Protein AF-A0A2T2UMH7-F1 (afdb_monomer)

Sequence (143 aa):
FRRLAARLSLLRAYARHREEESLSDAQAQEEVAEAFEQHTAAVDDWVYDVYDSVTARTLRRWAQQLRDDGLQGLIDRHGRRSERSYESYFGAGSELRKVALYYIADHPDCTSTELLEELAQHVDEDDLPTRRTVQRFLRKMGS

Solvent-accessible surface area (backbone atoms only — not comparable to full-atom values): 8205 Å² total; per-residue (Å²): 108,72,66,45,54,38,53,51,42,54,52,47,36,32,55,49,51,19,63,77,68,70,44,54,74,68,56,25,29,43,54,43,20,51,26,46,68,68,74,64,36,80,58,64,74,70,40,57,80,72,43,92,70,56,49,33,69,54,50,52,52,48,54,50,27,38,71,76,51,35,76,67,44,52,47,70,61,64,67,74,74,67,56,75,39,71,54,61,51,57,25,94,88,25,66,59,32,52,54,52,51,56,50,36,72,79,38,78,84,64,47,47,62,58,54,48,58,55,52,52,76,78,42,56,79,90,74,49,78,52,59,69,55,44,42,53,50,52,62,66,71,76,110

Secondary structure (DSSP, 8-state):
-HHHHHHHHHHHHHHHHHHHTT--HHHHHHHHHHHHHTT-SSS-GGGTTT-S---HHHHHHHHHHHHHHHHHHTS-THHHHSS--HHHHHSTT-HHHHHHHHHHHH-TT--HHHHHHHHTTTS-GGGPPPHHHHHHHHHHH--

Foldseek 3Di:
DLQLVLLVQLLVLLVVQCVVVVDDLLVSLQVQQVCVCVVNRPGDPVSCVVDVGDHSVNNVQSVVLCVPPNSVSSDPCCCQPVPPDLCQQCNDPHPNVVQLVVVCVVVVPDALVRSQVSSCVVDPPSNGDDSVSSVVVNVVVVD

Structure (mmCIF, N/CA/C/O backbone):
data_AF-A0A2T2UMH7-F1
#
_entry.id   AF-A0A2T2UMH7-F1
#
loop_
_atom_site.group_PDB
_atom_site.id
_atom_site.type_symbol
_atom_site.label_atom_id
_atom_site.label_alt_id
_atom_site.label_comp_id
_atom_site.label_asym_id
_atom_site.label_entity_id
_atom_site.label_seq_id
_atom_site.pdbx_PDB_ins_code
_atom_site.Cartn_x
_atom_site.Cartn_y
_atom_site.Cartn_z
_atom_site.occupancy
_atom_site.B_iso_or_equiv
_atom_site.auth_seq_id
_atom_site.auth_comp_id
_atom_site.auth_asym_id
_atom_site.auth_atom_id
_atom_site.pdbx_PDB_model_num
ATOM 1 N N . PHE A 1 1 ? -8.049 -4.446 -4.783 1.00 68.25 1 PHE A N 1
ATOM 2 C CA . PHE A 1 1 ? -9.313 -4.178 -4.059 1.00 68.25 1 PHE A CA 1
ATOM 3 C C . PHE A 1 1 ? -9.362 -4.763 -2.644 1.00 68.25 1 PHE A C 1
ATOM 5 O O . PHE A 1 1 ? -9.656 -4.002 -1.734 1.00 68.25 1 PHE A O 1
ATOM 12 N N . ARG A 1 2 ? -9.005 -6.039 -2.410 1.00 81.94 2 ARG A N 1
ATOM 13 C CA . ARG A 1 2 ? -9.071 -6.688 -1.075 1.00 81.94 2 ARG A CA 1
ATOM 14 C C . ARG A 1 2 ? -8.340 -5.927 0.055 1.00 81.94 2 ARG A C 1
ATOM 16 O O . ARG A 1 2 ? -8.916 -5.715 1.111 1.00 81.94 2 ARG A O 1
ATOM 23 N N . ARG A 1 3 ? -7.135 -5.394 -0.198 1.00 84.19 3 ARG A N 1
ATOM 24 C CA . ARG A 1 3 ? -6.392 -4.539 0.760 1.00 84.19 3 ARG A CA 1
ATOM 25 C C . ARG A 1 3 ? -7.064 -3.203 1.080 1.00 84.19 3 ARG A C 1
ATOM 27 O O . ARG A 1 3 ? -7.062 -2.778 2.228 1.00 84.19 3 ARG A O 1
ATOM 34 N N . LEU A 1 4 ? -7.651 -2.547 0.077 1.00 87.25 4 LEU A N 1
ATOM 35 C CA . LEU A 1 4 ? -8.399 -1.303 0.282 1.00 87.25 4 LEU A CA 1
ATOM 36 C C . LEU A 1 4 ? -9.629 -1.561 1.160 1.00 87.25 4 LEU A C 1
ATOM 38 O O . LEU A 1 4 ? -9.872 -0.820 2.106 1.00 87.25 4 LEU A O 1
ATOM 42 N N . ALA A 1 5 ? -10.361 -2.639 0.875 1.00 88.62 5 ALA A N 1
ATOM 43 C CA . ALA A 1 5 ? -11.495 -3.052 1.688 1.00 88.62 5 ALA A CA 1
ATOM 44 C C . ALA A 1 5 ? -11.068 -3.356 3.136 1.00 88.62 5 ALA A C 1
ATOM 46 O O . ALA A 1 5 ? -11.722 -2.890 4.062 1.00 88.62 5 ALA A O 1
ATOM 47 N N . ALA A 1 6 ? -9.943 -4.055 3.338 1.00 92.12 6 ALA A N 1
ATOM 48 C CA . ALA A 1 6 ? -9.426 -4.372 4.674 1.00 92.12 6 ALA A CA 1
ATOM 49 C C . ALA A 1 6 ? -9.082 -3.103 5.471 1.00 92.12 6 ALA A C 1
ATOM 51 O O . ALA A 1 6 ? -9.485 -2.961 6.623 1.00 92.12 6 ALA A O 1
ATOM 52 N N . ARG A 1 7 ? -8.414 -2.129 4.835 1.00 94.50 7 ARG A N 1
ATOM 53 C CA . ARG A 1 7 ? -8.123 -0.816 5.444 1.00 94.50 7 ARG A CA 1
ATOM 54 C C . ARG A 1 7 ? -9.387 -0.088 5.865 1.00 94.50 7 ARG A C 1
ATOM 56 O O . ARG A 1 7 ? -9.441 0.446 6.965 1.00 94.50 7 ARG A O 1
ATOM 63 N N . LEU A 1 8 ? -10.395 -0.063 4.997 1.00 95.25 8 LEU A N 1
ATOM 64 C CA . LEU A 1 8 ? -11.672 0.576 5.304 1.00 95.25 8 LEU A CA 1
ATOM 65 C C . LEU A 1 8 ? -12.399 -0.131 6.447 1.00 95.25 8 LEU A C 1
ATOM 67 O O . LEU A 1 8 ? -12.968 0.550 7.293 1.00 95.25 8 LEU A O 1
ATOM 71 N N . SER A 1 9 ? -12.352 -1.463 6.496 1.00 96.69 9 SER A N 1
ATOM 72 C CA . SER A 1 9 ? -12.914 -2.236 7.605 1.00 96.69 9 SER A CA 1
ATOM 73 C C . SER A 1 9 ? -12.261 -1.847 8.935 1.00 96.69 9 SER A C 1
ATOM 75 O O . SER A 1 9 ? -12.956 -1.481 9.878 1.00 96.69 9 SER A O 1
ATOM 77 N N . LEU A 1 10 ? -10.926 -1.798 8.979 1.00 96.69 10 LEU A N 1
ATOM 78 C CA . LEU A 1 10 ? -10.173 -1.397 10.171 1.00 96.69 10 LEU A CA 1
ATOM 79 C C . LEU A 1 10 ? -10.425 0.056 10.578 1.00 96.69 10 LEU A C 1
ATOM 81 O O . LEU A 1 10 ? -10.605 0.342 11.757 1.00 96.69 10 LEU A O 1
ATOM 85 N N . LEU A 1 11 ? -10.486 0.981 9.617 1.00 96.50 11 LEU A N 1
ATOM 86 C CA . LEU A 1 11 ? -10.794 2.384 9.902 1.00 96.50 11 LEU A CA 1
ATOM 87 C C . LEU A 1 11 ? -12.233 2.578 10.393 1.00 96.50 11 LEU A C 1
ATOM 89 O O . LEU A 1 11 ? -12.473 3.458 11.213 1.00 96.50 11 LEU A O 1
ATOM 93 N N . ARG A 1 12 ? -13.185 1.758 9.935 1.00 96.62 12 ARG A N 1
ATOM 94 C CA . ARG A 1 12 ? -14.559 1.753 10.460 1.00 96.62 12 ARG A CA 1
ATOM 95 C C . ARG A 1 12 ? -14.622 1.183 11.870 1.00 96.62 12 ARG A C 1
ATOM 97 O O . ARG A 1 12 ? -15.283 1.780 12.711 1.00 96.62 12 ARG A O 1
ATOM 104 N N . ALA A 1 13 ? -13.921 0.078 12.129 1.00 96.12 13 ALA A N 1
ATOM 105 C CA . ALA A 1 13 ? -13.816 -0.493 13.469 1.00 96.12 13 ALA A CA 1
ATOM 106 C C . ALA A 1 13 ? -13.236 0.534 14.451 1.00 96.12 13 ALA A C 1
ATOM 108 O O . ALA A 1 13 ? -13.818 0.760 15.506 1.00 96.12 13 ALA A O 1
ATOM 109 N N . TYR A 1 14 ? -12.174 1.238 14.048 1.00 93.88 14 TYR A N 1
ATOM 110 C CA . TYR A 1 14 ? -11.610 2.350 14.815 1.00 93.88 14 TYR A CA 1
ATOM 111 C C . TYR A 1 14 ? -12.593 3.505 15.032 1.00 93.88 14 TYR A C 1
ATOM 113 O O . TYR A 1 14 ? -12.746 3.955 16.164 1.00 93.88 14 TYR A O 1
ATOM 121 N N . ALA A 1 15 ? -13.258 3.991 13.981 1.00 94.75 15 ALA A N 1
ATOM 122 C CA . ALA A 1 15 ? -14.172 5.125 14.104 1.00 94.75 15 ALA A CA 1
ATOM 123 C C . ALA A 1 15 ? -15.341 4.814 15.049 1.00 94.75 15 ALA A C 1
ATOM 125 O O . ALA A 1 15 ? -15.668 5.639 15.898 1.00 94.75 15 ALA A O 1
ATOM 126 N N . ARG A 1 16 ? -15.903 3.603 14.944 1.00 95.81 16 ARG A N 1
ATOM 127 C CA . ARG A 1 16 ? -16.962 3.123 15.832 1.00 95.81 16 ARG A CA 1
ATOM 128 C C . ARG A 1 16 ? -16.476 3.010 17.277 1.00 95.81 16 ARG A C 1
ATOM 130 O O . ARG A 1 16 ? -17.108 3.583 18.151 1.00 95.81 16 ARG A O 1
ATOM 137 N N . HIS A 1 17 ? -15.336 2.354 17.510 1.00 95.31 17 HIS A N 1
ATOM 138 C CA . HIS A 1 17 ? -14.771 2.185 18.857 1.00 95.31 17 HIS A CA 1
ATOM 139 C C . HIS A 1 17 ? -14.508 3.533 19.537 1.00 95.31 17 HIS A C 1
ATOM 141 O O . HIS A 1 17 ? -14.852 3.745 20.694 1.00 95.31 17 HIS A O 1
ATOM 147 N N . ARG A 1 18 ? -13.968 4.497 18.781 1.00 96.50 18 ARG A N 1
ATOM 148 C CA . ARG A 1 18 ? -13.755 5.865 19.263 1.00 96.50 18 ARG A CA 1
ATOM 149 C C . ARG A 1 18 ? -15.057 6.540 19.699 1.00 96.50 18 ARG A C 1
ATOM 151 O O . ARG A 1 18 ? -15.056 7.263 20.689 1.00 96.50 18 ARG A O 1
ATOM 158 N N . GLU A 1 19 ? -16.128 6.368 18.929 1.00 95.69 19 GLU A N 1
ATOM 159 C CA . GLU A 1 19 ? -17.428 6.991 19.197 1.00 95.69 19 GLU A CA 1
ATOM 160 C C . GLU A 1 19 ? -18.159 6.327 20.368 1.00 95.69 19 GLU A C 1
ATOM 162 O O . GLU A 1 19 ? -18.682 7.036 21.225 1.00 95.69 19 GLU A O 1
ATOM 167 N N . GLU A 1 20 ? -18.153 4.995 20.438 1.00 95.00 20 GLU A N 1
ATOM 168 C CA . GLU A 1 20 ? -18.809 4.217 21.499 1.00 95.00 20 GLU A CA 1
ATOM 169 C C . GLU A 1 20 ? -18.164 4.469 22.869 1.00 95.00 20 GLU A C 1
ATOM 171 O O . GLU A 1 20 ? -18.867 4.727 23.845 1.00 95.00 20 GLU A O 1
ATOM 176 N N . GLU A 1 21 ? -16.832 4.500 22.921 1.00 92.75 21 GLU A N 1
ATOM 177 C CA . GLU A 1 21 ? -16.063 4.657 24.162 1.00 92.75 21 GLU A CA 1
ATOM 178 C C . GLU A 1 21 ? -15.633 6.115 24.429 1.00 92.75 21 GLU A C 1
ATOM 180 O O . GLU A 1 21 ? -14.937 6.408 25.401 1.00 92.75 21 GLU A O 1
ATOM 185 N N . SER A 1 22 ? -16.046 7.064 23.576 1.00 94.06 22 SER A N 1
ATOM 186 C CA . SER A 1 22 ? -15.698 8.494 23.684 1.00 94.06 22 SER A CA 1
ATOM 187 C C . SER A 1 22 ? -14.186 8.760 23.817 1.00 94.06 22 SER A C 1
ATOM 189 O O . SER A 1 22 ? -13.744 9.628 24.575 1.00 94.06 22 SER A O 1
ATOM 191 N N . LEU A 1 23 ? -13.380 8.005 23.070 1.00 92.81 23 LEU A N 1
ATOM 192 C CA . LEU A 1 23 ? -11.921 8.024 23.157 1.00 92.81 23 LEU A CA 1
ATOM 193 C C . LEU A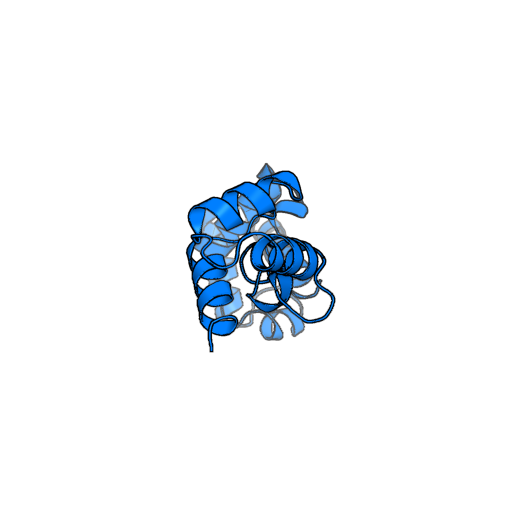 1 23 ? -11.295 9.113 22.282 1.00 92.81 23 LEU A C 1
ATOM 195 O O . LEU A 1 23 ? -11.852 9.558 21.275 1.00 92.81 23 LEU A O 1
ATOM 199 N N . SER A 1 24 ? -10.060 9.494 22.615 1.00 95.44 24 SER A N 1
ATOM 200 C CA . SER A 1 24 ? -9.222 10.224 21.663 1.00 95.44 24 SER A CA 1
ATOM 201 C C . SER A 1 24 ? -8.815 9.328 20.488 1.00 95.44 24 SER A C 1
ATOM 203 O O . SER A 1 24 ? -8.731 8.104 20.611 1.00 95.44 24 SER A O 1
ATOM 205 N N . ASP A 1 25 ? -8.474 9.941 19.350 1.00 93.75 25 ASP A N 1
ATOM 206 C CA . ASP A 1 25 ? -7.968 9.208 18.183 1.00 93.75 25 ASP A CA 1
ATOM 207 C C . ASP A 1 25 ? -6.769 8.314 18.530 1.00 93.75 25 ASP A C 1
ATOM 209 O O . ASP A 1 25 ? -6.656 7.213 18.001 1.00 93.75 25 ASP A O 1
ATOM 213 N N . ALA A 1 26 ? -5.873 8.783 19.403 1.00 94.12 26 ALA A N 1
ATOM 214 C CA . ALA A 1 26 ? -4.679 8.038 19.782 1.00 94.12 26 ALA A CA 1
ATOM 215 C C . ALA A 1 26 ? -5.019 6.779 20.591 1.00 94.12 26 ALA A C 1
ATOM 217 O O . ALA A 1 26 ? -4.497 5.717 20.265 1.00 94.12 26 ALA A O 1
ATOM 218 N N . GLN A 1 27 ? -5.914 6.896 21.576 1.00 96.50 27 GLN A N 1
ATOM 219 C CA . GLN A 1 27 ? -6.356 5.768 22.404 1.00 96.50 27 GLN A CA 1
ATOM 220 C C . GLN A 1 27 ? -7.103 4.732 21.565 1.00 96.50 27 GLN A C 1
ATOM 222 O O . GLN A 1 27 ? -6.729 3.566 21.550 1.00 96.50 27 GLN A O 1
ATOM 227 N N . ALA A 1 28 ? -8.076 5.168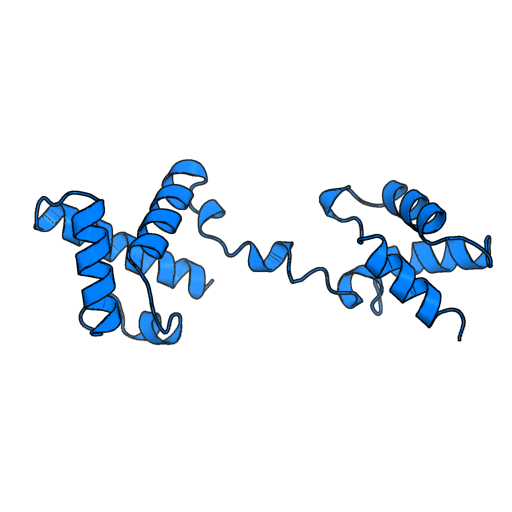 20.759 1.00 95.69 28 ALA A N 1
ATOM 228 C CA . ALA A 1 28 ? -8.835 4.253 19.913 1.00 95.69 28 ALA A CA 1
ATOM 229 C C . ALA A 1 28 ? -7.948 3.530 18.881 1.00 95.69 28 ALA A C 1
ATOM 231 O O . ALA A 1 28 ? -8.182 2.368 18.564 1.00 95.69 28 ALA A O 1
ATOM 232 N N . GLN A 1 29 ? -6.913 4.191 18.347 1.00 97.25 29 GLN A N 1
ATOM 233 C CA . GLN A 1 29 ? -5.938 3.550 17.454 1.00 97.25 29 GLN A CA 1
ATOM 234 C C . GLN A 1 29 ? -5.083 2.498 18.168 1.00 97.25 29 GLN A C 1
ATOM 236 O O . GLN A 1 29 ? -4.701 1.515 17.540 1.00 97.25 29 GLN A O 1
ATOM 241 N N . GLU A 1 30 ? -4.731 2.725 19.431 1.00 97.56 30 GLU A N 1
ATOM 242 C CA . GLU A 1 30 ? -3.936 1.795 20.234 1.00 97.56 30 GLU A CA 1
ATOM 243 C C . GLU A 1 30 ? -4.750 0.556 20.601 1.00 97.56 30 GLU A C 1
ATOM 245 O O . GLU A 1 30 ? -4.346 -0.554 20.263 1.00 97.56 30 GLU A O 1
ATOM 250 N N . GLU A 1 31 ? -5.950 0.756 21.139 1.00 97.75 31 GLU A N 1
ATOM 251 C CA . GLU A 1 31 ? -6.846 -0.329 21.543 1.00 97.75 31 GLU A CA 1
ATOM 252 C C . GLU A 1 31 ? -7.295 -1.192 20.355 1.00 97.75 31 GLU A C 1
ATOM 254 O O . GLU A 1 31 ? -7.321 -2.416 20.445 1.00 97.75 31 GLU A O 1
ATOM 259 N N . VAL A 1 32 ? -7.585 -0.592 19.196 1.00 97.50 32 VAL A N 1
ATOM 260 C CA . VAL A 1 32 ? -7.979 -1.356 17.997 1.00 97.50 32 VAL A CA 1
ATOM 261 C C . VAL A 1 32 ? -6.799 -2.112 17.393 1.00 97.50 32 VAL A C 1
ATOM 263 O O . VAL A 1 32 ? -6.988 -3.201 16.856 1.00 97.50 32 VAL A O 1
ATOM 266 N N . ALA A 1 33 ? -5.586 -1.558 17.463 1.00 97.38 33 ALA A N 1
ATOM 267 C CA . ALA A 1 33 ? -4.387 -2.267 17.027 1.00 97.38 33 ALA A CA 1
ATOM 268 C C . ALA A 1 33 ? -4.092 -3.470 17.935 1.00 97.38 33 ALA A C 1
ATOM 270 O O . ALA A 1 33 ? -3.801 -4.552 17.431 1.00 97.38 33 ALA A O 1
ATOM 271 N N . GLU A 1 34 ? -4.227 -3.300 19.251 1.00 97.69 34 GLU A N 1
ATOM 272 C CA . GLU A 1 34 ? -4.106 -4.389 20.221 1.00 97.69 34 GLU A CA 1
ATOM 273 C C . GLU A 1 34 ? -5.178 -5.464 20.000 1.00 97.69 34 GLU A C 1
ATOM 275 O O . GLU A 1 34 ? -4.855 -6.647 19.893 1.00 97.69 34 GLU A O 1
ATOM 280 N N . ALA A 1 35 ? -6.440 -5.065 19.835 1.00 96.94 35 ALA A N 1
ATOM 281 C CA . ALA A 1 35 ? -7.524 -5.991 19.529 1.00 96.94 35 ALA A CA 1
ATOM 282 C C . ALA A 1 35 ? -7.301 -6.716 18.190 1.00 96.94 35 ALA A C 1
ATOM 284 O O . ALA A 1 35 ? -7.668 -7.880 18.035 1.00 96.94 35 ALA A O 1
ATOM 285 N N . PHE A 1 36 ? -6.687 -6.063 17.200 1.00 97.44 36 PHE A N 1
ATOM 286 C CA . PHE A 1 36 ? -6.370 -6.709 15.929 1.00 97.44 36 PHE A CA 1
ATOM 287 C C . PHE A 1 36 ? -5.291 -7.780 16.105 1.00 97.44 36 PHE A C 1
ATOM 289 O O . PHE A 1 36 ? -5.483 -8.903 15.653 1.00 97.44 36 PHE A O 1
ATOM 296 N N . GLU A 1 37 ? -4.212 -7.477 16.826 1.00 96.06 37 GLU A N 1
ATOM 297 C CA . GLU A 1 37 ? -3.164 -8.454 17.156 1.00 96.06 37 GLU A CA 1
ATOM 298 C C . GLU A 1 37 ? -3.724 -9.662 17.930 1.00 96.06 37 GLU A C 1
ATOM 300 O O . GLU A 1 37 ? -3.296 -10.796 17.732 1.00 96.06 37 GLU A O 1
ATOM 305 N N . GLN A 1 38 ? -4.730 -9.439 18.779 1.00 96.31 38 GLN A N 1
ATOM 306 C CA . GLN A 1 38 ? -5.402 -10.488 19.553 1.00 96.31 38 GLN A CA 1
ATOM 307 C C . GLN A 1 38 ? -6.535 -11.198 18.794 1.00 96.31 38 GLN A C 1
ATOM 309 O O . GLN A 1 38 ? -7.189 -12.069 19.364 1.00 96.31 38 GLN A O 1
ATOM 314 N N . HIS A 1 39 ? -6.787 -10.847 17.528 1.00 96.00 39 HIS A N 1
ATOM 315 C CA . HIS A 1 39 ? -7.905 -11.363 16.727 1.00 96.00 39 HIS A CA 1
ATOM 316 C C . HIS A 1 39 ? -9.297 -11.117 17.355 1.00 96.00 39 HIS A C 1
ATOM 318 O O . HIS A 1 39 ? -10.240 -11.875 17.143 1.00 96.00 39 HIS A O 1
ATOM 324 N N . THR A 1 40 ? -9.434 -10.043 18.134 1.00 96.38 40 THR A N 1
ATOM 325 C CA . THR A 1 40 ? -10.682 -9.618 18.793 1.00 96.38 40 THR A CA 1
ATOM 326 C C . THR A 1 40 ? -11.230 -8.298 18.251 1.00 96.38 40 THR A C 1
ATOM 328 O O . THR A 1 40 ? -12.320 -7.875 18.641 1.00 96.38 40 THR A O 1
ATOM 331 N N . ALA A 1 41 ? -10.505 -7.632 17.346 1.00 95.44 41 ALA A N 1
ATOM 332 C CA . ALA A 1 41 ? -10.990 -6.431 16.677 1.00 95.44 41 ALA A CA 1
ATOM 333 C C . ALA A 1 41 ? -12.307 -6.705 15.945 1.00 95.44 41 ALA A C 1
ATOM 335 O O . ALA A 1 41 ? -12.491 -7.734 15.303 1.00 95.44 41 ALA A O 1
ATOM 336 N N . ALA A 1 42 ? -13.216 -5.734 15.993 1.00 95.94 42 ALA A N 1
ATOM 337 C CA . ALA A 1 42 ? -14.546 -5.865 15.415 1.00 95.94 42 ALA A CA 1
ATOM 338 C C . ALA A 1 42 ? -14.540 -5.663 13.881 1.00 95.94 42 ALA A C 1
ATOM 340 O O . ALA A 1 42 ? -15.105 -4.694 13.361 1.00 95.94 42 ALA A O 1
ATOM 341 N N . VAL A 1 43 ? -13.872 -6.579 13.179 1.00 96.44 43 VAL A N 1
ATOM 342 C CA . VAL A 1 43 ? -13.747 -6.705 11.721 1.00 96.44 43 VAL A CA 1
ATOM 343 C C . VAL A 1 43 ? -14.068 -8.142 11.297 1.00 96.44 43 VAL A C 1
ATOM 345 O O . VAL A 1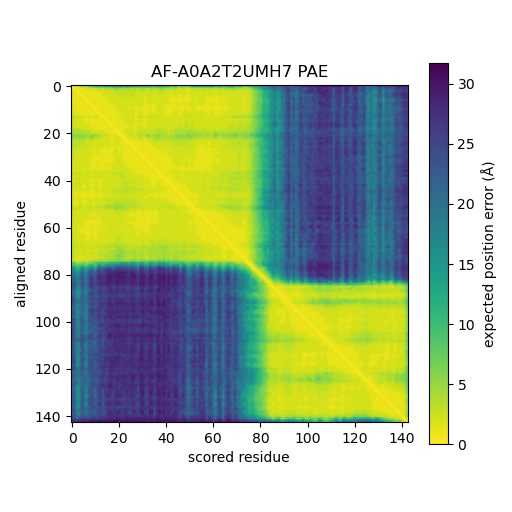 43 ? -14.038 -9.051 12.117 1.00 96.44 43 VAL A O 1
ATOM 348 N N . ASP A 1 44 ? -14.367 -8.358 10.018 1.00 95.06 44 ASP A N 1
ATOM 349 C CA . ASP A 1 44 ? -14.578 -9.712 9.494 1.00 95.06 44 ASP A CA 1
ATOM 350 C C . ASP A 1 44 ? -13.270 -10.530 9.459 1.00 95.06 44 ASP A C 1
ATOM 352 O O . ASP A 1 44 ? -12.204 -9.986 9.154 1.00 95.06 44 ASP A O 1
ATOM 356 N N . ASP A 1 45 ? -13.370 -11.856 9.617 1.00 93.44 45 ASP A N 1
ATOM 357 C CA . ASP A 1 45 ? -12.222 -12.779 9.666 1.00 93.44 45 ASP A CA 1
ATOM 358 C C . ASP A 1 45 ? -11.269 -12.658 8.466 1.00 93.44 45 ASP A C 1
ATOM 360 O O . ASP A 1 45 ? -10.048 -12.721 8.608 1.00 93.44 45 ASP A O 1
ATOM 364 N N . TRP A 1 46 ? -11.811 -12.417 7.268 1.00 93.56 46 TRP A N 1
ATOM 365 C CA . TRP A 1 46 ? -11.008 -12.306 6.046 1.00 93.56 46 TRP A CA 1
ATOM 366 C C . TRP A 1 46 ? -10.009 -11.141 6.084 1.00 93.56 46 TRP A C 1
ATOM 368 O O . TRP A 1 46 ? -9.101 -11.098 5.252 1.00 93.56 46 TRP A O 1
ATOM 378 N N . VAL A 1 47 ? -10.181 -10.170 6.988 1.00 92.44 47 VAL A N 1
ATOM 379 C CA . VAL A 1 47 ? -9.252 -9.047 7.172 1.00 92.44 47 VAL A CA 1
ATOM 380 C C . VAL A 1 47 ? -7.921 -9.537 7.750 1.00 92.44 47 VAL A C 1
ATOM 382 O O . VAL A 1 47 ? -6.875 -9.032 7.331 1.00 92.44 47 VAL A O 1
ATOM 385 N N . TYR A 1 48 ? -7.941 -10.556 8.615 1.00 92.44 48 TYR A N 1
ATOM 386 C CA . TYR A 1 48 ? -6.736 -11.199 9.149 1.00 92.44 48 TYR A CA 1
ATOM 387 C C . TYR A 1 48 ? -5.955 -11.954 8.063 1.00 92.44 48 TYR A C 1
ATOM 389 O O . TYR A 1 48 ? -4.731 -11.964 8.093 1.00 92.44 48 TYR A O 1
ATOM 397 N N . ASP A 1 49 ? -6.622 -12.462 7.016 1.00 90.75 49 ASP A N 1
ATOM 398 C CA . ASP A 1 49 ? -5.936 -13.044 5.844 1.00 90.75 49 ASP A CA 1
ATOM 399 C C . ASP A 1 49 ? -5.153 -12.002 5.017 1.00 90.75 49 ASP A C 1
ATOM 401 O O . ASP A 1 49 ? -4.383 -12.347 4.117 1.00 90.75 49 ASP A O 1
ATOM 405 N N . VAL A 1 50 ? -5.434 -10.708 5.211 1.00 88.69 50 VAL A N 1
ATOM 406 C CA . VAL A 1 50 ? -4.874 -9.617 4.397 1.00 88.69 50 VAL A CA 1
ATOM 407 C C . VAL A 1 50 ? -3.705 -8.926 5.091 1.00 88.69 50 VAL A C 1
ATOM 409 O O . VAL A 1 50 ? -2.787 -8.464 4.403 1.00 88.69 50 VAL A O 1
ATOM 412 N N . TYR A 1 51 ? -3.754 -8.820 6.417 1.00 84.81 51 TYR A N 1
ATOM 413 C CA . TYR A 1 51 ? -2.713 -8.215 7.236 1.00 84.81 51 TYR A CA 1
ATOM 414 C C . TYR A 1 51 ? -2.408 -9.107 8.431 1.00 84.81 51 TYR A C 1
ATOM 416 O O . TYR A 1 51 ? -3.265 -9.280 9.288 1.00 84.81 51 TYR A O 1
ATOM 424 N N . ASP A 1 52 ? -1.157 -9.556 8.522 1.00 86.81 52 ASP A N 1
ATOM 425 C CA . ASP A 1 52 ? -0.680 -10.331 9.672 1.00 86.81 52 ASP A CA 1
ATOM 426 C C . ASP A 1 52 ? -0.566 -9.472 10.942 1.00 86.81 52 ASP A C 1
ATOM 428 O O . ASP A 1 52 ? -0.651 -9.985 12.047 1.00 86.81 52 ASP A O 1
ATOM 432 N N . SER A 1 53 ? -0.342 -8.160 10.797 1.00 89.44 53 SER A N 1
ATOM 433 C CA . SER A 1 53 ? -0.310 -7.216 11.920 1.00 89.44 53 SER A CA 1
ATOM 434 C C . SER A 1 53 ? -0.665 -5.796 11.485 1.00 89.44 53 SER A C 1
ATOM 436 O O . SER A 1 53 ? -0.390 -5.359 10.357 1.00 89.44 53 SER A O 1
ATOM 438 N N . VAL A 1 54 ? -1.268 -5.038 12.403 1.00 93.25 54 VAL A N 1
ATOM 439 C CA . VAL A 1 54 ? -1.620 -3.629 12.205 1.00 93.25 54 VAL A CA 1
ATOM 440 C C . VAL A 1 54 ? -1.328 -2.851 13.481 1.00 93.25 54 VAL A C 1
ATOM 442 O O . VAL A 1 54 ? -1.953 -3.056 14.508 1.00 93.25 54 VAL A O 1
ATOM 445 N N . THR A 1 55 ? -0.395 -1.902 13.400 1.00 95.88 55 THR A N 1
ATOM 446 C CA . THR A 1 55 ? -0.033 -1.042 14.538 1.00 95.88 55 THR A CA 1
ATOM 447 C C . THR A 1 55 ? -0.905 0.215 14.616 1.00 95.88 55 THR A C 1
ATOM 449 O O . THR A 1 55 ? -1.401 0.705 13.596 1.00 95.88 55 THR A O 1
ATOM 452 N N . ALA A 1 56 ? -0.969 0.842 15.794 1.00 95.19 56 ALA A N 1
ATOM 453 C CA . ALA A 1 56 ? -1.604 2.151 15.980 1.00 95.19 56 ALA A CA 1
ATOM 454 C C . ALA A 1 56 ? -1.028 3.223 15.033 1.00 95.19 56 ALA A C 1
ATOM 456 O O . ALA A 1 56 ? -1.753 4.037 14.458 1.00 95.19 56 ALA A O 1
ATOM 457 N N . ARG A 1 57 ? 0.292 3.188 14.787 1.00 93.75 57 ARG A N 1
ATOM 458 C CA . ARG A 1 57 ? 0.964 4.067 13.815 1.00 93.75 57 ARG A CA 1
ATOM 459 C C . ARG A 1 57 ? 0.444 3.839 12.394 1.00 93.75 57 ARG A C 1
ATOM 461 O O . ARG A 1 57 ? 0.276 4.803 11.644 1.00 93.75 57 ARG A O 1
ATOM 468 N N . THR A 1 58 ? 0.200 2.585 12.017 1.00 92.94 58 THR A N 1
ATOM 469 C CA . THR A 1 58 ? -0.380 2.226 10.718 1.00 92.94 58 THR A CA 1
ATOM 470 C C . THR A 1 58 ? -1.796 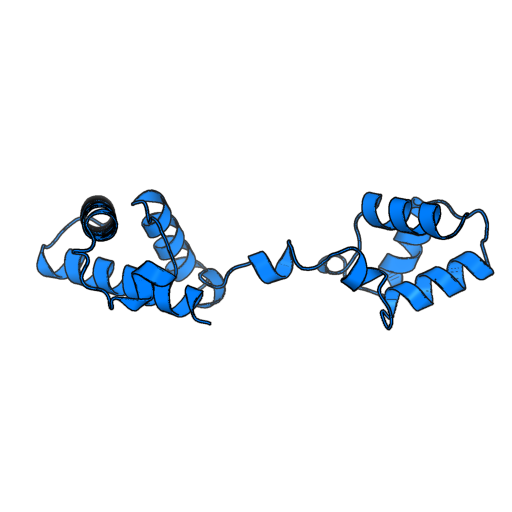2.782 10.579 1.00 92.94 58 THR A C 1
ATOM 472 O O . THR A 1 58 ? -2.077 3.442 9.576 1.00 92.94 58 THR A O 1
ATOM 475 N N . LEU A 1 59 ? -2.647 2.593 11.593 1.00 96.12 59 LEU A N 1
ATOM 476 C CA . LEU A 1 59 ? -4.011 3.131 11.617 1.00 96.12 59 LEU A CA 1
ATOM 477 C C . LEU A 1 59 ? -4.013 4.658 11.526 1.00 96.12 59 LEU A C 1
ATOM 479 O O . LEU A 1 59 ? -4.718 5.218 10.690 1.00 96.12 59 LEU A O 1
ATOM 483 N N . ARG A 1 60 ? -3.152 5.335 12.296 1.00 95.12 60 ARG A N 1
ATOM 484 C CA . ARG A 1 60 ? -2.995 6.796 12.245 1.00 95.12 60 ARG A CA 1
ATOM 485 C C . ARG A 1 60 ? -2.643 7.286 10.848 1.00 95.12 60 ARG A C 1
ATOM 487 O O . ARG A 1 60 ? -3.242 8.241 10.357 1.00 95.12 60 ARG A O 1
ATOM 494 N N . ARG A 1 61 ? -1.676 6.629 10.201 1.00 93.94 61 ARG A N 1
ATOM 495 C CA . ARG A 1 61 ? -1.263 6.964 8.834 1.00 93.94 61 ARG A CA 1
ATOM 496 C C . ARG A 1 61 ? -2.424 6.803 7.856 1.00 93.94 61 ARG A C 1
ATOM 498 O O . ARG A 1 61 ? -2.639 7.694 7.045 1.00 93.94 61 ARG A O 1
ATOM 505 N N . TRP A 1 62 ? -3.157 5.694 7.919 1.00 94.56 62 TRP A N 1
ATOM 506 C CA . TRP A 1 62 ? -4.296 5.458 7.029 1.00 94.56 62 TRP A CA 1
ATOM 507 C C . TRP A 1 62 ? -5.442 6.440 7.279 1.00 94.56 62 TRP A C 1
ATOM 509 O O . TRP A 1 62 ? -5.988 6.980 6.324 1.00 94.56 62 TRP A O 1
ATOM 519 N N . ALA A 1 63 ? -5.762 6.741 8.538 1.00 94.81 63 ALA A N 1
ATOM 520 C CA . ALA A 1 63 ? -6.770 7.740 8.880 1.00 94.81 63 ALA A CA 1
ATOM 521 C C . ALA A 1 63 ? -6.396 9.126 8.330 1.00 94.81 63 ALA A C 1
ATOM 523 O O . ALA A 1 63 ? -7.243 9.810 7.762 1.00 94.81 63 ALA A O 1
ATOM 524 N N . GLN A 1 64 ? -5.120 9.515 8.438 1.00 93.38 64 GLN A N 1
ATOM 525 C CA . GLN A 1 64 ? -4.622 10.761 7.859 1.00 93.38 64 GLN A CA 1
ATOM 526 C C . GLN A 1 64 ? -4.725 10.761 6.327 1.00 93.38 64 GLN A C 1
ATOM 528 O O . GLN A 1 64 ? -5.277 11.694 5.761 1.00 93.38 64 GLN A O 1
ATOM 533 N N . GLN A 1 65 ? -4.291 9.687 5.661 1.00 91.44 65 GLN A N 1
ATOM 534 C CA . GLN A 1 65 ? -4.403 9.545 4.203 1.00 91.44 65 GLN A CA 1
ATOM 535 C C . GLN A 1 65 ? -5.850 9.627 3.709 1.00 91.44 65 GLN A C 1
ATOM 537 O O . GLN A 1 65 ? -6.109 10.231 2.675 1.00 91.44 65 GLN A O 1
ATOM 542 N N . LEU A 1 66 ? -6.794 9.033 4.443 1.00 93.00 66 LEU A N 1
ATOM 543 C CA . LEU A 1 66 ? -8.214 9.120 4.111 1.00 93.00 66 LEU A CA 1
ATOM 544 C C . LEU A 1 66 ? -8.752 10.549 4.261 1.00 93.00 66 LEU A C 1
ATOM 546 O O . LEU A 1 66 ? -9.598 10.957 3.471 1.00 93.00 66 LEU A O 1
ATOM 550 N N . ARG A 1 67 ? -8.286 11.305 5.263 1.00 92.19 67 ARG A N 1
ATOM 551 C CA . ARG A 1 67 ? -8.684 12.707 5.454 1.00 92.19 67 ARG A CA 1
ATOM 552 C C . ARG A 1 67 ? -8.120 13.626 4.376 1.00 92.19 67 ARG A C 1
ATOM 554 O O . ARG A 1 67 ? -8.853 14.481 3.894 1.00 92.19 67 ARG A O 1
ATOM 561 N N . ASP A 1 68 ? -6.854 13.439 4.017 1.00 91.44 68 ASP A N 1
ATOM 562 C CA . ASP A 1 68 ? -6.147 14.334 3.097 1.00 91.44 68 ASP A CA 1
ATOM 563 C C . ASP A 1 68 ? -6.515 14.057 1.634 1.00 91.44 68 ASP A C 1
ATOM 565 O O . ASP A 1 68 ? -6.823 14.977 0.880 1.00 91.44 68 ASP A O 1
ATOM 569 N N . ASP A 1 69 ? -6.538 12.779 1.247 1.00 85.50 69 ASP A N 1
ATOM 570 C CA . ASP A 1 69 ? -6.621 12.350 -0.156 1.00 85.50 69 ASP A CA 1
ATOM 571 C C . ASP A 1 69 ? -7.911 11.552 -0.457 1.00 85.50 69 ASP A C 1
ATOM 573 O O . ASP A 1 69 ? -8.075 10.969 -1.536 1.00 85.50 69 ASP A O 1
ATOM 577 N N . GLY A 1 70 ? -8.827 11.434 0.510 1.00 89.50 70 GLY A N 1
ATOM 578 C CA . GLY A 1 70 ? -10.017 10.595 0.382 1.00 89.50 70 GLY A CA 1
ATOM 579 C C . GLY A 1 70 ? -9.679 9.113 0.170 1.00 89.50 70 GLY A C 1
ATOM 580 O O . GLY A 1 70 ? -8.643 8.597 0.594 1.00 89.50 70 GLY A O 1
ATOM 581 N N . LEU A 1 71 ? -10.561 8.387 -0.526 1.00 86.88 71 LEU A N 1
ATOM 582 C CA . LEU A 1 71 ? -10.352 6.960 -0.814 1.00 86.88 71 LEU A CA 1
ATOM 583 C C . LEU A 1 71 ? -9.079 6.694 -1.633 1.00 86.88 71 LEU A C 1
ATOM 585 O O . LEU A 1 71 ? -8.499 5.615 -1.509 1.00 86.88 71 LEU A O 1
ATOM 589 N N . GLN A 1 72 ? -8.628 7.660 -2.441 1.00 81.81 72 GLN A N 1
ATOM 590 C CA . GLN A 1 72 ? -7.412 7.520 -3.243 1.00 81.81 72 GLN A CA 1
ATOM 591 C C . GLN A 1 72 ? -6.158 7.406 -2.366 1.00 81.81 72 GLN A C 1
ATOM 593 O O . GLN A 1 72 ? -5.263 6.626 -2.695 1.00 81.81 72 GLN A O 1
ATOM 598 N N . GLY A 1 73 ? -6.124 8.083 -1.213 1.00 83.06 73 GLY A N 1
ATOM 599 C CA . GLY A 1 73 ? -5.017 8.003 -0.252 1.00 83.06 73 GLY A CA 1
ATOM 600 C C . GLY A 1 73 ? -4.798 6.616 0.344 1.00 83.06 73 GLY A C 1
ATOM 601 O O . GLY A 1 73 ? -3.673 6.263 0.701 1.00 83.06 73 GLY A O 1
ATOM 602 N N . LEU A 1 74 ? -5.863 5.814 0.426 1.00 84.19 74 LEU A N 1
ATOM 603 C CA . LEU A 1 74 ? -5.837 4.460 0.983 1.00 84.19 74 LEU A CA 1
ATOM 604 C C . LEU A 1 74 ? -5.458 3.384 -0.031 1.00 84.19 74 LEU A C 1
ATOM 606 O O . LEU A 1 74 ? -5.225 2.232 0.353 1.00 84.19 74 LEU A O 1
ATOM 610 N N . ILE A 1 75 ? -5.416 3.718 -1.319 1.00 81.50 75 ILE A N 1
ATOM 611 C CA . ILE A 1 75 ? -4.980 2.785 -2.350 1.00 81.50 75 ILE A CA 1
ATOM 612 C C . ILE A 1 75 ? -3.478 2.561 -2.183 1.00 81.50 75 ILE A C 1
ATOM 614 O O . ILE A 1 75 ? -2.694 3.493 -2.000 1.00 81.50 75 ILE A O 1
ATOM 618 N N . ASP A 1 76 ? -3.061 1.295 -2.239 1.00 67.00 76 ASP A N 1
ATOM 619 C CA . ASP A 1 76 ? -1.645 0.959 -2.281 1.00 67.00 76 ASP A CA 1
ATOM 620 C C . ASP A 1 76 ? -0.980 1.652 -3.472 1.00 67.00 76 ASP A C 1
ATOM 622 O O . ASP A 1 76 ? -1.098 1.213 -4.614 1.00 67.00 76 ASP A O 1
ATOM 626 N N . ARG A 1 77 ? -0.176 2.684 -3.194 1.00 58.91 77 ARG A N 1
ATOM 627 C CA . ARG A 1 77 ? 0.768 3.242 -4.177 1.00 58.91 77 ARG A CA 1
ATOM 628 C C . ARG A 1 77 ? 1.844 2.231 -4.589 1.00 58.91 77 ARG A C 1
ATOM 630 O O . ARG A 1 77 ? 2.639 2.515 -5.481 1.00 58.91 77 ARG A O 1
ATOM 637 N N . HIS A 1 78 ? 1.851 1.041 -3.986 1.00 44.47 78 HIS A N 1
ATOM 638 C CA . HIS A 1 78 ? 2.649 -0.101 -4.421 1.00 44.47 78 HIS A CA 1
ATOM 639 C C . HIS A 1 78 ? 2.352 -0.548 -5.869 1.00 44.47 78 HIS A C 1
ATOM 641 O O . HIS A 1 78 ? 3.179 -1.236 -6.449 1.00 44.47 78 HIS A O 1
ATOM 647 N N . GLY A 1 79 ? 1.278 -0.071 -6.510 1.00 40.38 79 GLY A N 1
ATOM 648 C CA . GLY A 1 79 ? 1.108 -0.189 -7.969 1.00 40.38 79 GLY A CA 1
ATOM 649 C C . GLY A 1 79 ? 1.842 0.874 -8.808 1.00 40.38 79 GLY A C 1
ATOM 650 O O . GLY A 1 79 ? 2.064 0.669 -9.989 1.00 40.38 79 GLY A O 1
ATOM 651 N N . ARG A 1 80 ? 2.264 2.014 -8.237 1.00 44.34 80 ARG A N 1
ATOM 652 C CA . ARG A 1 80 ? 2.941 3.090 -9.000 1.00 44.34 80 ARG A CA 1
ATOM 653 C C . ARG A 1 80 ? 4.461 3.118 -8.853 1.00 44.34 80 ARG A C 1
ATOM 655 O O . ARG A 1 80 ? 5.131 3.651 -9.725 1.00 44.34 80 ARG A O 1
ATOM 662 N N . ARG A 1 81 ? 5.031 2.533 -7.790 1.00 42.31 81 ARG A N 1
ATOM 663 C CA . ARG A 1 81 ? 6.498 2.540 -7.578 1.00 42.31 81 ARG A CA 1
ATOM 664 C C . ARG A 1 81 ? 7.183 1.174 -7.657 1.00 42.31 81 ARG A C 1
ATOM 666 O O . ARG A 1 81 ? 8.383 1.150 -7.902 1.00 42.31 81 ARG A O 1
ATOM 673 N N . SER A 1 82 ? 6.465 0.055 -7.492 1.00 40.50 82 SER A N 1
ATOM 674 C CA . SER A 1 82 ? 7.049 -1.294 -7.655 1.00 40.50 82 SER A CA 1
ATOM 675 C C . SER A 1 82 ? 6.634 -2.043 -8.922 1.00 40.50 82 SER A C 1
ATOM 677 O O . SER A 1 82 ? 7.200 -3.097 -9.186 1.00 40.50 82 SER A O 1
ATOM 679 N N . GLU A 1 83 ? 5.729 -1.501 -9.743 1.00 43.94 83 GLU A N 1
ATOM 680 C CA . GLU A 1 83 ? 5.346 -2.132 -11.019 1.00 43.94 83 GLU A CA 1
ATOM 681 C C . GLU A 1 83 ? 5.986 -1.512 -12.254 1.00 43.94 83 GLU A C 1
ATOM 683 O O . GLU A 1 83 ? 5.844 -2.071 -13.339 1.00 43.94 83 GLU A O 1
ATOM 688 N N . ARG A 1 84 ? 6.808 -0.463 -12.120 1.00 54.94 84 ARG A N 1
ATOM 689 C CA . ARG A 1 84 ? 7.707 -0.114 -13.224 1.00 54.94 84 ARG A CA 1
ATOM 690 C C . ARG A 1 84 ? 8.975 -0.948 -13.184 1.00 54.94 84 ARG A C 1
ATOM 692 O O . ARG A 1 84 ? 10.087 -0.489 -12.920 1.00 54.94 84 ARG A O 1
ATOM 699 N N . SER A 1 85 ? 8.757 -2.245 -13.371 1.00 68.75 85 SER A N 1
ATOM 700 C CA . SER A 1 85 ? 9.811 -3.226 -13.556 1.00 68.75 85 SER A CA 1
ATOM 701 C C . SER A 1 85 ? 10.555 -2.928 -14.859 1.00 68.75 85 SER A C 1
ATOM 703 O O . SER A 1 85 ? 10.038 -2.260 -15.755 1.00 68.75 85 SER A O 1
ATOM 705 N N . TYR A 1 86 ? 11.768 -3.458 -15.002 1.00 80.38 86 TYR A N 1
ATOM 706 C CA . TYR A 1 86 ? 12.462 -3.446 -16.293 1.00 80.38 86 TYR A CA 1
ATOM 707 C C . TYR A 1 86 ? 11.554 -3.944 -17.437 1.00 80.38 86 TYR A C 1
ATOM 709 O O . TYR A 1 86 ? 11.636 -3.419 -18.540 1.00 80.38 86 TYR A O 1
ATOM 717 N N . GLU A 1 87 ? 10.657 -4.896 -17.155 1.00 79.75 87 GLU A N 1
ATOM 718 C CA . GLU A 1 87 ? 9.714 -5.450 -18.129 1.00 79.75 87 GLU A CA 1
ATOM 719 C C . GLU A 1 87 ? 8.637 -4.442 -18.562 1.00 79.75 87 GLU A C 1
ATOM 721 O O . GLU A 1 87 ? 8.244 -4.429 -19.718 1.00 79.75 87 GLU A O 1
ATOM 726 N N . SER A 1 88 ? 8.203 -3.529 -17.692 1.00 79.69 88 SER A N 1
ATOM 727 C CA . SER A 1 88 ? 7.255 -2.477 -18.101 1.00 79.69 88 SER A CA 1
ATOM 728 C C . SER A 1 88 ? 7.859 -1.509 -19.134 1.00 79.69 88 SER A C 1
ATOM 730 O O . SER A 1 88 ? 7.210 -1.137 -20.110 1.00 79.69 88 SER A O 1
ATOM 732 N N . TYR A 1 89 ? 9.137 -1.153 -18.962 1.00 85.56 89 TYR A N 1
ATOM 733 C CA . TYR A 1 89 ? 9.842 -0.216 -19.841 1.00 85.56 89 TYR A CA 1
ATOM 734 C C . TYR A 1 89 ? 10.406 -0.879 -21.095 1.00 85.56 89 TYR A C 1
ATOM 736 O O . TYR A 1 89 ? 10.449 -0.274 -22.158 1.00 85.56 89 TYR A O 1
ATOM 744 N N . PHE A 1 90 ? 10.892 -2.111 -20.958 1.00 90.00 90 PHE A N 1
ATOM 745 C CA . PHE A 1 90 ? 11.707 -2.770 -21.976 1.00 90.00 90 PHE A CA 1
ATOM 746 C C . PHE A 1 90 ? 11.291 -4.217 -22.248 1.00 90.00 90 PHE A C 1
ATOM 748 O O . PHE A 1 90 ? 12.021 -4.969 -22.900 1.00 90.00 90 PHE A O 1
ATOM 755 N N . GLY A 1 91 ? 10.127 -4.629 -21.758 1.00 84.00 91 GLY A N 1
ATOM 756 C CA . GLY A 1 91 ? 9.569 -5.947 -22.010 1.00 84.00 91 GLY A CA 1
ATOM 757 C C . GLY A 1 91 ? 9.048 -6.132 -23.425 1.00 84.00 91 GLY A C 1
ATOM 758 O O . GLY A 1 91 ? 9.067 -5.217 -24.257 1.00 84.00 91 GLY A O 1
ATOM 759 N N . ALA A 1 92 ? 8.604 -7.351 -23.713 1.00 78.25 92 ALA A N 1
ATOM 760 C CA . ALA A 1 92 ? 8.001 -7.668 -25.002 1.00 78.25 92 ALA A CA 1
ATOM 761 C C . ALA A 1 92 ? 6.720 -6.835 -25.208 1.00 78.25 92 ALA A C 1
ATOM 763 O O . ALA A 1 92 ? 5.801 -6.887 -24.397 1.00 78.25 92 ALA A O 1
ATOM 764 N N . GLY A 1 93 ? 6.672 -6.055 -26.291 1.00 74.06 93 GLY A N 1
ATOM 765 C CA . GLY A 1 93 ? 5.526 -5.199 -26.622 1.00 74.06 93 GLY A CA 1
ATOM 766 C C . GLY A 1 93 ? 5.538 -3.801 -25.996 1.00 74.06 93 GLY A C 1
ATOM 767 O O . GLY A 1 93 ? 4.616 -3.038 -26.259 1.00 74.06 93 GLY A O 1
ATOM 768 N N . SER A 1 94 ? 6.565 -3.430 -25.223 1.00 82.81 94 SER A N 1
ATOM 769 C CA . SER A 1 94 ? 6.678 -2.062 -24.702 1.00 82.81 94 SER A CA 1
ATOM 770 C C . SER A 1 94 ? 7.021 -1.060 -25.813 1.00 82.81 94 SER A C 1
ATOM 772 O O . SER A 1 94 ? 7.983 -1.261 -26.559 1.00 82.81 94 SER A O 1
ATOM 774 N N . GLU A 1 95 ? 6.263 0.035 -25.910 1.00 82.69 95 GLU A N 1
ATOM 775 C CA . GLU A 1 95 ? 6.521 1.110 -26.881 1.00 82.69 95 GLU A CA 1
ATOM 776 C C . GLU A 1 95 ? 7.855 1.814 -26.608 1.00 82.69 95 GLU A C 1
ATOM 778 O O . GLU A 1 95 ? 8.625 2.054 -27.536 1.00 82.69 95 GLU A O 1
ATOM 783 N N . LEU A 1 96 ? 8.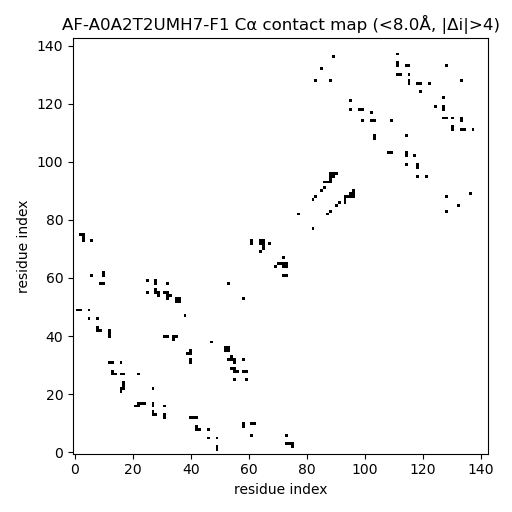204 2.024 -25.333 1.00 87.31 96 LEU A N 1
ATOM 784 C CA . LEU A 1 96 ? 9.504 2.581 -24.940 1.00 87.31 96 LEU A CA 1
ATOM 785 C C . LEU A 1 96 ? 10.672 1.705 -25.401 1.00 87.31 96 LEU A C 1
ATOM 787 O O . LEU A 1 96 ? 11.719 2.222 -25.790 1.00 87.31 96 LEU A O 1
ATOM 791 N N . ARG A 1 97 ? 10.494 0.377 -25.429 1.00 91.94 97 ARG A N 1
ATOM 792 C CA . ARG A 1 97 ? 11.491 -0.529 -26.013 1.00 91.94 97 ARG A CA 1
ATOM 793 C C . ARG A 1 97 ? 11.682 -0.261 -27.498 1.00 91.94 97 ARG A C 1
ATOM 795 O O . ARG A 1 97 ? 12.818 -0.274 -27.955 1.00 91.94 97 ARG A O 1
ATOM 802 N N . LYS A 1 98 ? 10.601 -0.052 -28.253 1.00 88.94 98 LYS A N 1
ATOM 803 C CA . LYS A 1 98 ? 10.690 0.215 -29.695 1.00 88.94 98 LYS A CA 1
ATOM 804 C C . LYS A 1 98 ? 11.440 1.515 -29.944 1.00 88.94 98 LYS A C 1
ATOM 806 O O . LYS A 1 98 ? 12.406 1.493 -30.697 1.00 88.94 98 LYS A O 1
ATOM 811 N N . VAL A 1 99 ? 11.055 2.592 -29.256 1.00 93.06 99 VAL A N 1
ATOM 812 C CA . VAL A 1 99 ? 11.742 3.894 -29.322 1.00 93.06 99 VAL A CA 1
ATOM 813 C C . VAL A 1 99 ? 13.232 3.728 -29.020 1.00 93.06 99 VAL A C 1
ATOM 815 O O . VAL A 1 99 ? 14.070 4.118 -29.828 1.00 93.06 99 VAL A O 1
ATOM 818 N N . ALA A 1 100 ? 13.571 3.053 -27.917 1.00 92.50 100 ALA A N 1
ATOM 819 C CA . ALA A 1 100 ? 14.960 2.824 -27.538 1.00 92.50 100 ALA A CA 1
ATOM 820 C C . ALA A 1 100 ? 15.746 2.022 -28.588 1.00 92.50 100 ALA A C 1
ATOM 822 O O . ALA A 1 100 ? 16.894 2.346 -28.872 1.00 92.50 100 ALA A O 1
ATOM 823 N N . LEU A 1 101 ? 15.146 0.982 -29.175 1.00 93.25 101 LEU A N 1
ATOM 824 C CA . LEU A 1 101 ? 15.794 0.174 -30.210 1.00 93.25 101 LEU A CA 1
ATOM 825 C C . LEU A 1 101 ? 16.004 0.952 -31.512 1.00 93.25 101 LEU A C 1
ATOM 827 O O . LEU A 1 101 ? 17.063 0.814 -32.116 1.00 93.25 101 LEU A O 1
ATOM 831 N N . TYR A 1 102 ? 15.034 1.770 -31.930 1.00 93.50 102 TYR A N 1
ATOM 832 C CA . TYR A 1 102 ? 15.191 2.642 -33.096 1.00 93.50 102 TYR A CA 1
ATOM 833 C C . TYR A 1 102 ? 16.303 3.665 -32.879 1.00 93.50 102 TYR A C 1
ATOM 835 O O . TYR A 1 102 ? 17.155 3.827 -33.749 1.00 93.50 102 TYR A O 1
ATOM 843 N N .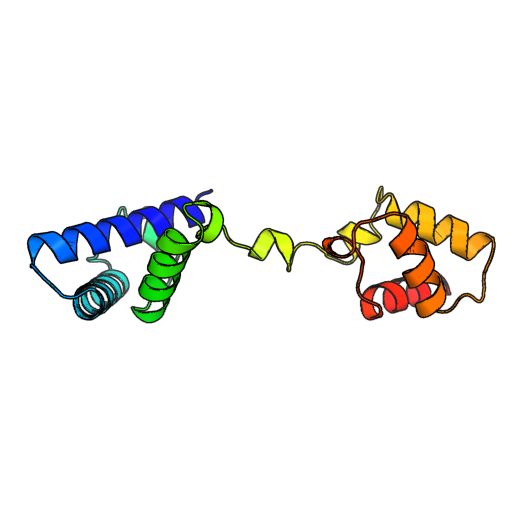 TYR A 1 103 ? 16.342 4.290 -31.702 1.00 94.19 103 TYR A N 1
ATOM 844 C CA . TYR A 1 103 ? 17.383 5.254 -31.366 1.00 94.19 103 TYR A CA 1
ATOM 845 C C . TYR A 1 103 ? 18.777 4.615 -31.357 1.00 94.19 103 TYR A C 1
ATOM 847 O O . TYR A 1 103 ? 19.693 5.150 -31.971 1.00 94.19 103 TYR A O 1
ATOM 855 N N . ILE A 1 104 ? 18.932 3.435 -30.740 1.00 94.56 104 ILE A N 1
ATOM 856 C CA . ILE A 1 104 ? 20.205 2.690 -30.725 1.00 94.56 104 ILE A CA 1
ATOM 857 C C . ILE A 1 104 ? 20.628 2.263 -32.137 1.00 94.56 104 ILE A C 1
ATOM 859 O O . ILE A 1 104 ? 21.817 2.255 -32.434 1.00 94.56 104 ILE A O 1
ATOM 863 N N . ALA A 1 105 ? 19.686 1.899 -33.011 1.00 92.62 105 ALA A N 1
ATOM 864 C CA . ALA A 1 105 ? 20.016 1.517 -34.383 1.00 92.62 105 ALA A CA 1
ATOM 865 C C . ALA A 1 105 ? 20.633 2.679 -35.181 1.00 92.62 105 ALA A C 1
ATOM 867 O O . ALA A 1 105 ? 21.509 2.443 -36.010 1.00 92.62 105 ALA A O 1
ATOM 868 N N . ASP A 1 106 ? 20.196 3.910 -34.909 1.00 93.94 106 ASP A N 1
ATOM 869 C CA . ASP A 1 106 ? 20.725 5.131 -35.528 1.00 93.94 106 ASP A CA 1
ATOM 870 C C . ASP A 1 106 ? 21.959 5.680 -34.771 1.00 93.94 106 ASP A C 1
ATOM 872 O O . ASP A 1 106 ? 22.834 6.312 -35.358 1.00 93.94 106 ASP A O 1
ATOM 876 N N . HIS A 1 107 ? 22.075 5.368 -33.473 1.00 93.38 107 HIS A N 1
ATOM 877 C CA . HIS A 1 107 ? 23.131 5.824 -32.561 1.00 93.38 107 HIS A CA 1
ATOM 878 C C . HIS A 1 107 ? 23.701 4.648 -31.736 1.00 93.38 107 HIS A C 1
ATOM 880 O O . HIS A 1 107 ? 23.415 4.524 -30.537 1.00 93.38 107 HIS A O 1
ATOM 886 N N . PRO A 1 108 ? 24.522 3.766 -32.340 1.00 89.44 108 PRO A N 1
ATOM 887 C CA . PRO A 1 108 ? 24.973 2.528 -31.694 1.00 89.44 108 PRO A CA 1
ATOM 888 C C . PRO A 1 108 ? 25.845 2.754 -30.449 1.00 89.44 108 PRO A C 1
ATOM 890 O O . PRO A 1 108 ? 25.825 1.931 -29.535 1.00 89.44 108 PRO A O 1
ATOM 893 N N . ASP A 1 109 ? 26.553 3.883 -30.379 1.00 91.12 109 ASP A N 1
ATOM 894 C CA . ASP A 1 109 ? 27.441 4.244 -29.265 1.00 91.12 109 ASP A 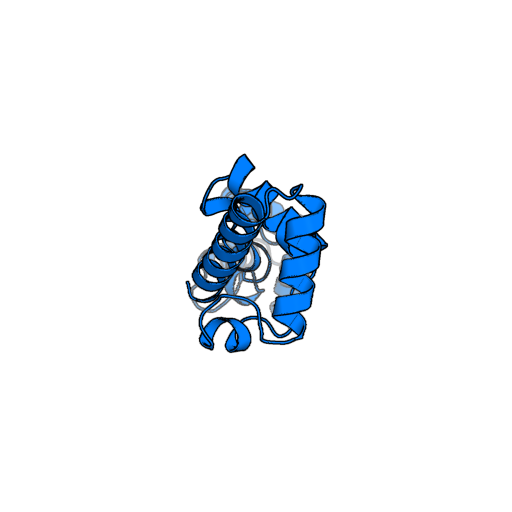CA 1
ATOM 895 C C . ASP A 1 109 ? 26.773 5.156 -28.220 1.00 91.12 109 ASP A C 1
ATOM 897 O O . ASP A 1 109 ? 27.456 5.740 -27.373 1.00 91.12 109 ASP A O 1
ATOM 901 N N . CYS A 1 110 ? 25.442 5.304 -28.263 1.00 93.25 110 CYS A N 1
ATOM 902 C CA . CYS A 1 110 ? 24.745 6.207 -27.354 1.00 93.25 110 CYS A CA 1
ATOM 903 C C . CYS A 1 110 ? 24.952 5.834 -25.879 1.00 93.25 110 CYS A C 1
ATOM 905 O O . CYS A 1 110 ? 24.952 4.676 -25.444 1.00 93.25 110 CYS A O 1
ATOM 907 N N . THR A 1 111 ? 25.094 6.867 -25.063 1.00 94.62 111 THR A N 1
ATOM 908 C CA . THR A 1 111 ? 25.195 6.747 -23.620 1.00 94.62 111 THR A CA 1
ATOM 909 C C . THR A 1 111 ? 23.815 6.579 -22.992 1.00 94.62 111 THR A C 1
ATOM 911 O O . THR A 1 111 ? 22.779 6.982 -23.516 1.00 94.62 111 THR A O 1
ATOM 914 N N . SER A 1 112 ? 23.790 6.063 -21.760 1.00 92.94 112 SER A N 1
ATOM 915 C CA . SER A 1 112 ? 22.551 6.008 -20.970 1.00 92.94 112 SER A CA 1
ATOM 916 C C . SER A 1 112 ? 21.910 7.371 -20.696 1.00 92.94 112 SER A C 1
ATOM 918 O O . SER A 1 112 ? 20.772 7.400 -20.246 1.00 92.94 112 SER A O 1
ATOM 920 N N . THR A 1 113 ? 22.662 8.465 -20.856 1.00 95.31 113 THR A N 1
ATOM 921 C CA . THR A 1 113 ? 22.142 9.823 -20.679 1.00 95.31 113 THR A CA 1
ATOM 922 C C . THR A 1 113 ? 21.396 10.247 -21.935 1.00 95.31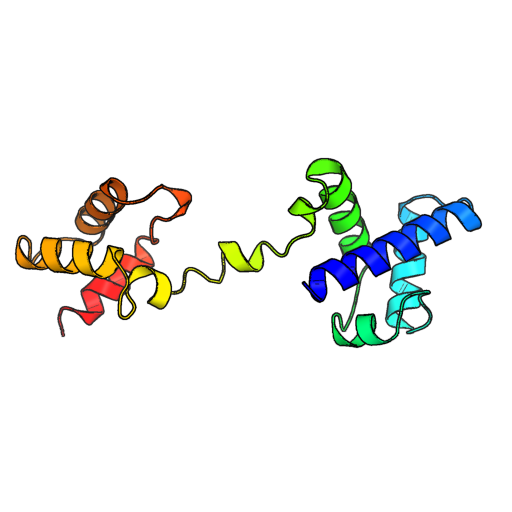 113 THR A C 1
ATOM 924 O O . THR A 1 113 ? 20.225 10.576 -21.833 1.00 95.31 113 THR A O 1
ATOM 927 N N . GLU A 1 114 ? 22.027 10.120 -23.104 1.00 95.44 114 GLU A N 1
ATOM 928 C CA . GLU A 1 114 ? 21.422 10.464 -24.400 1.00 95.44 114 GLU A CA 1
ATOM 929 C C . GLU A 1 114 ? 20.160 9.638 -24.662 1.00 95.44 114 GLU A C 1
ATOM 931 O O . GLU A 1 114 ? 19.114 10.181 -25.000 1.00 95.44 114 GLU A O 1
ATOM 936 N N . LEU A 1 115 ? 20.204 8.330 -24.387 1.00 95.12 115 LEU A N 1
ATOM 937 C CA . LEU A 1 115 ? 19.015 7.491 -24.519 1.00 95.12 115 LEU A CA 1
ATOM 938 C C . LEU A 1 115 ? 17.911 7.877 -23.517 1.00 95.12 115 LEU A C 1
ATOM 940 O O . LEU A 1 115 ? 16.732 7.754 -23.823 1.00 95.12 115 LEU A O 1
ATOM 944 N N . LEU A 1 116 ? 18.257 8.326 -22.308 1.00 94.81 116 LEU A N 1
ATOM 945 C CA . LEU A 1 116 ? 17.255 8.763 -21.331 1.00 94.81 116 LEU A CA 1
ATOM 946 C C . LEU A 1 116 ? 16.599 10.086 -21.750 1.00 94.81 116 LEU A C 1
ATOM 948 O O . LEU A 1 116 ? 15.390 10.231 -21.586 1.00 94.81 116 LEU A O 1
ATOM 952 N N . GLU A 1 117 ? 17.385 11.017 -22.290 1.00 95.00 117 GLU A N 1
ATOM 953 C CA . GLU A 1 117 ? 16.906 12.285 -22.850 1.00 95.00 117 GLU A CA 1
ATOM 954 C C . GLU A 1 117 ? 15.986 12.055 -24.048 1.00 95.00 117 GLU A C 1
ATOM 956 O O . GLU A 1 117 ? 14.942 12.696 -24.141 1.00 95.00 117 GLU A O 1
ATOM 961 N N . GLU A 1 118 ? 16.316 11.097 -24.916 1.00 94.50 118 GLU A N 1
ATOM 962 C CA . GLU A 1 118 ? 15.422 10.698 -26.000 1.00 94.50 118 GLU A CA 1
ATOM 963 C C . GLU A 1 118 ? 14.104 10.154 -25.448 1.00 94.50 118 GLU A C 1
ATOM 965 O O . GLU A 1 118 ? 13.041 10.649 -25.803 1.00 94.50 118 GLU A O 1
ATOM 970 N N . LEU A 1 119 ? 14.141 9.182 -24.529 1.00 92.94 119 LEU A N 1
ATOM 971 C CA . LEU A 1 119 ? 12.916 8.584 -23.981 1.00 92.94 119 LEU A CA 1
ATOM 972 C C . LEU A 1 119 ? 12.019 9.619 -23.286 1.00 92.94 119 LEU A C 1
ATOM 974 O O . LEU A 1 119 ? 10.798 9.493 -23.355 1.00 92.94 119 LEU A O 1
ATOM 978 N N . ALA A 1 120 ? 12.599 10.658 -22.679 1.00 92.88 120 ALA A N 1
ATOM 979 C CA . ALA A 1 120 ? 11.860 11.755 -22.053 1.00 92.88 120 ALA A CA 1
ATOM 980 C C . ALA A 1 120 ? 11.047 12.612 -23.033 1.00 92.88 120 ALA A C 1
ATOM 982 O O . ALA A 1 120 ? 10.150 13.329 -22.601 1.00 92.88 120 ALA A O 1
ATOM 983 N N . GLN A 1 121 ? 11.303 12.519 -24.339 1.00 91.75 121 GLN A N 1
ATOM 984 C CA . GLN A 1 121 ? 10.479 13.176 -25.356 1.00 91.75 121 GLN A CA 1
ATOM 985 C C . GLN A 1 121 ? 9.190 12.399 -25.671 1.00 91.75 121 GLN A C 1
ATOM 987 O O . GLN A 1 121 ? 8.281 12.954 -26.285 1.00 91.75 121 GLN A O 1
ATOM 992 N N . HIS A 1 122 ? 9.096 11.127 -25.258 1.00 87.69 122 HIS A N 1
ATOM 993 C CA . HIS A 1 122 ? 8.001 10.220 -25.635 1.00 87.69 122 HIS A CA 1
ATOM 994 C C . HIS A 1 122 ? 7.097 9.809 -24.467 1.00 87.69 122 HIS A C 1
ATOM 996 O O . HIS A 1 122 ? 6.070 9.172 -24.699 1.00 87.69 122 HIS A O 1
ATOM 1002 N N . VAL A 1 123 ? 7.462 10.140 -23.225 1.00 83.38 123 VAL A N 1
ATOM 1003 C CA . VAL A 1 123 ? 6.669 9.843 -22.019 1.00 83.38 123 VAL A CA 1
ATOM 1004 C C . VAL A 1 123 ? 6.744 10.976 -21.004 1.00 83.38 123 VAL A C 1
ATOM 1006 O O . VAL A 1 123 ? 7.702 11.744 -20.987 1.00 83.38 123 VAL A O 1
ATOM 1009 N N . ASP A 1 124 ? 5.749 11.038 -20.121 1.00 78.31 124 ASP A N 1
ATOM 1010 C CA . ASP A 1 124 ? 5.755 11.957 -18.985 1.00 78.31 124 ASP A CA 1
ATOM 1011 C C . ASP A 1 124 ? 6.905 11.639 -18.011 1.00 78.31 124 ASP A C 1
ATOM 1013 O O . ASP A 1 124 ? 7.339 10.491 -17.892 1.00 78.31 124 ASP A O 1
ATOM 1017 N N . GLU A 1 125 ? 7.368 12.647 -17.259 1.00 75.31 125 GLU A N 1
ATOM 1018 C CA . GLU A 1 125 ? 8.440 12.496 -16.256 1.00 75.31 125 GLU A CA 1
ATOM 1019 C C . GLU A 1 125 ? 8.125 11.379 -15.259 1.00 75.31 125 GLU A C 1
ATOM 1021 O O . GLU A 1 125 ? 8.998 10.583 -14.899 1.00 75.31 125 GLU A O 1
ATOM 1026 N N . ASP A 1 126 ? 6.853 11.287 -14.864 1.00 72.50 126 ASP A N 1
ATOM 1027 C CA . ASP A 1 126 ? 6.398 10.240 -13.975 1.00 72.50 126 ASP A CA 1
ATOM 1028 C C . ASP A 1 126 ? 6.677 8.873 -14.576 1.00 72.50 126 ASP A C 1
ATOM 1030 O O . ASP A 1 126 ? 7.103 8.028 -13.802 1.00 72.50 126 ASP A O 1
ATOM 1034 N N . ASP A 1 127 ? 6.498 8.663 -15.888 1.00 78.44 127 ASP A N 1
ATOM 1035 C CA . ASP A 1 127 ? 6.644 7.413 -16.657 1.00 78.44 127 ASP A CA 1
ATOM 1036 C C . ASP A 1 127 ? 8.042 7.159 -17.236 1.00 78.44 127 ASP A C 1
ATOM 1038 O O . ASP A 1 127 ? 8.270 6.147 -17.903 1.00 78.44 127 ASP A O 1
ATOM 1042 N N . LEU A 1 128 ? 9.015 8.004 -16.905 1.00 86.75 128 LEU A N 1
ATOM 1043 C CA . LEU A 1 128 ? 10.383 7.857 -17.374 1.00 86.75 128 LEU A CA 1
ATOM 1044 C C . LEU A 1 128 ? 11.154 6.768 -16.588 1.00 86.75 128 LEU A C 1
ATOM 1046 O O . LEU A 1 128 ? 11.156 6.760 -15.349 1.00 86.75 128 LEU A O 1
ATOM 1050 N N . PRO A 1 129 ? 11.868 5.836 -17.256 1.00 88.75 129 PRO A N 1
ATOM 1051 C CA . PRO A 1 129 ? 12.746 4.897 -16.570 1.00 88.75 129 PRO A CA 1
ATOM 1052 C C . PRO A 1 129 ? 13.909 5.604 -15.877 1.00 88.75 129 PRO A C 1
ATOM 1054 O O . PRO A 1 129 ? 14.469 6.578 -16.361 1.00 88.75 129 PRO A O 1
ATOM 1057 N N . THR A 1 130 ? 14.375 5.047 -14.758 1.00 90.19 130 THR A N 1
ATOM 1058 C CA . THR A 1 130 ? 15.594 5.568 -14.122 1.00 90.19 130 THR A CA 1
ATOM 1059 C C . THR A 1 130 ? 16.818 5.347 -15.014 1.00 90.19 130 THR A C 1
ATOM 1061 O O . THR A 1 130 ? 16.918 4.328 -15.706 1.00 90.19 130 THR A O 1
ATOM 1064 N N . ARG A 1 131 ? 17.833 6.214 -14.895 1.00 91.38 131 ARG A N 1
ATOM 1065 C CA . ARG A 1 131 ? 19.133 6.039 -15.572 1.00 91.38 131 ARG A CA 1
ATOM 1066 C C . ARG A 1 131 ? 19.741 4.649 -15.351 1.00 91.38 131 ARG A C 1
ATOM 1068 O O . ARG A 1 131 ? 20.299 4.064 -16.273 1.00 91.38 131 ARG A O 1
ATOM 1075 N N . ARG A 1 132 ? 19.590 4.071 -14.151 1.00 88.06 132 ARG A N 1
ATOM 1076 C CA . ARG A 1 132 ? 20.059 2.707 -13.837 1.00 88.06 132 ARG A CA 1
ATOM 1077 C C . ARG A 1 132 ? 19.326 1.641 -14.659 1.00 88.06 132 ARG A C 1
ATOM 1079 O O . ARG A 1 132 ? 19.943 0.663 -15.081 1.00 88.06 132 ARG A O 1
ATOM 1086 N N . THR A 1 133 ? 18.027 1.817 -14.895 1.00 90.75 133 THR A N 1
ATOM 1087 C CA . THR A 1 133 ? 17.226 0.928 -15.748 1.00 90.75 133 THR A CA 1
ATOM 1088 C C . THR A 1 133 ? 17.676 1.020 -17.207 1.00 90.75 133 THR A C 1
ATOM 1090 O O . THR A 1 133 ? 17.878 -0.020 -17.832 1.00 90.75 133 THR A O 1
ATOM 1093 N N . VAL A 1 134 ? 17.918 2.232 -17.718 1.00 93.44 134 VAL A N 1
ATOM 1094 C CA . VAL A 1 134 ? 18.430 2.463 -19.083 1.00 93.44 134 VAL A CA 1
ATOM 1095 C C . VAL A 1 134 ? 19.831 1.866 -19.261 1.00 93.44 134 VAL A C 1
ATOM 1097 O O . VAL A 1 134 ? 20.081 1.133 -20.212 1.00 93.44 134 VAL A O 1
ATOM 1100 N N . GLN A 1 135 ? 20.734 2.058 -18.294 1.00 93.50 135 GLN A N 1
ATOM 1101 C CA . GLN A 1 135 ? 22.058 1.417 -18.300 1.00 93.50 135 GLN A CA 1
ATOM 1102 C C . GLN A 1 135 ? 21.968 -0.110 -18.344 1.00 93.50 135 GLN A C 1
ATOM 1104 O O . GLN A 1 135 ? 22.727 -0.764 -19.057 1.00 93.50 135 GLN A O 1
ATOM 1109 N N . ARG A 1 136 ? 21.038 -0.696 -17.581 1.00 92.44 136 ARG A N 1
ATOM 1110 C CA . ARG A 1 136 ? 20.787 -2.142 -17.611 1.00 92.44 136 ARG A CA 1
ATOM 1111 C C . ARG A 1 136 ? 20.273 -2.597 -18.978 1.00 92.44 136 ARG A C 1
ATOM 1113 O O . ARG A 1 136 ? 20.620 -3.698 -19.395 1.00 92.44 136 ARG A O 1
ATOM 1120 N N . PHE A 1 137 ? 19.447 -1.789 -19.642 1.00 92.94 137 PHE A N 1
ATOM 1121 C CA . PHE A 1 137 ? 18.955 -2.068 -20.989 1.00 92.94 137 PHE A CA 1
ATOM 1122 C C . PHE A 1 137 ? 20.096 -2.080 -22.010 1.00 92.94 137 PHE A C 1
ATOM 1124 O O . PHE A 1 137 ? 20.297 -3.106 -22.650 1.00 92.94 137 PHE A O 1
ATOM 1131 N N . LEU A 1 138 ? 20.912 -1.024 -22.062 1.00 92.75 138 LEU A N 1
ATOM 1132 C CA . LEU A 1 138 ? 22.069 -0.939 -22.964 1.00 92.75 138 LEU A CA 1
ATOM 1133 C C . LEU A 1 138 ? 23.051 -2.104 -22.772 1.00 92.75 138 LEU A C 1
ATOM 1135 O O . LEU A 1 138 ? 23.451 -2.746 -23.738 1.00 92.75 138 LEU A O 1
ATOM 1139 N N . ARG A 1 139 ? 23.361 -2.468 -21.519 1.00 91.56 139 ARG A N 1
ATOM 1140 C CA . ARG A 1 139 ? 24.221 -3.630 -21.215 1.00 91.56 139 ARG A CA 1
ATOM 1141 C C . ARG A 1 139 ? 23.686 -4.954 -21.761 1.00 91.56 139 ARG A C 1
ATOM 1143 O O . ARG A 1 139 ? 24.480 -5.836 -22.051 1.00 91.56 139 ARG A O 1
ATOM 1150 N N . LYS A 1 140 ? 22.363 -5.115 -21.849 1.00 89.12 140 LYS A N 1
ATOM 1151 C CA . LYS A 1 140 ? 21.734 -6.318 -22.414 1.00 89.12 140 LYS A CA 1
ATOM 1152 C C . LYS A 1 140 ? 21.725 -6.323 -23.943 1.00 89.12 140 LYS A C 1
ATOM 1154 O O . LYS A 1 140 ? 21.602 -7.399 -24.508 1.00 89.12 140 LYS A O 1
ATOM 1159 N N . MET A 1 141 ? 21.809 -5.155 -24.582 1.00 85.81 141 MET A N 1
ATOM 1160 C CA . MET A 1 141 ? 21.811 -5.019 -26.043 1.00 85.81 141 MET A CA 1
ATOM 1161 C C . MET A 1 141 ? 23.215 -5.115 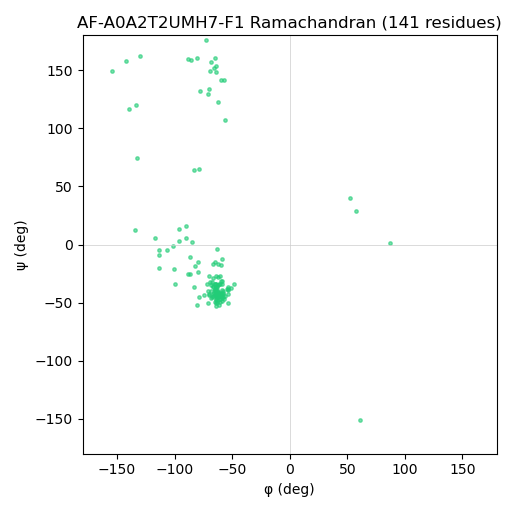-26.654 1.00 85.81 141 MET A C 1
ATOM 1163 O O . MET A 1 141 ? 23.332 -5.471 -27.817 1.00 85.81 141 MET A O 1
ATOM 1167 N N . GLY A 1 142 ? 24.262 -4.798 -25.885 1.00 72.19 142 GLY A N 1
ATOM 1168 C CA . GLY A 1 142 ? 25.663 -4.887 -26.317 1.00 72.19 142 GLY A CA 1
ATOM 1169 C C . GLY A 1 142 ? 26.354 -6.236 -26.058 1.00 72.19 142 GLY A C 1
ATOM 1170 O O . GLY A 1 142 ? 27.582 -6.272 -26.044 1.00 72.19 142 GLY A O 1
ATOM 1171 N N . SER A 1 143 ? 25.604 -7.312 -25.776 1.00 49.25 143 SER A N 1
ATOM 1172 C CA . SER A 1 143 ? 26.096 -8.708 -25.808 1.00 49.25 143 SER A CA 1
ATOM 1173 C C . SER A 1 143 ? 25.683 -9.368 -27.111 1.00 49.25 143 SER A C 1
ATOM 1175 O O . SER A 1 143 ? 26.497 -10.159 -27.628 1.00 49.25 143 SER A O 1
#

Mean predicted aligned error: 13.1 Å

Radius of gyration: 22.77 Å; Cα contacts (8 Å, |Δi|>4): 114; chains: 1; bounding box: 46×27×60 Å

pLDDT: mean 87.84, std 12.57, range [40.38, 97.75]

Nearest PDB structures (foldseek):
  3kvs-assembly1_A  TM=1.894E-01  e=1.714E+00  Galdieria sulphuraria
  7ezx-assembly1_C7  TM=1.801E-01  e=6.993E+00  Porphyridium purpureum